Protein AF-A0A3Q9HPE5-F1 (afdb_monomer_lite)

Radius of gyration: 18.96 Å; chains: 1; bounding box: 34×47×45 Å

Structure (mmCIF, N/CA/C/O backbone):
data_AF-A0A3Q9HPE5-F1
#
_entry.id   AF-A0A3Q9HPE5-F1
#
loop_
_atom_site.group_PDB
_atom_site.id
_atom_site.type_symbol
_atom_site.label_atom_id
_atom_site.label_alt_id
_atom_site.label_comp_id
_atom_site.label_asym_id
_atom_site.label_entity_id
_atom_site.label_seq_id
_atom_site.pdbx_PDB_ins_code
_atom_site.Cartn_x
_atom_site.Cartn_y
_atom_site.Cartn_z
_atom_site.occupancy
_atom_site.B_iso_or_equiv
_atom_site.auth_seq_id
_atom_site.auth_comp_id
_atom_site.auth_asym_id
_atom_site.auth_atom_id
_atom_site.pdbx_PDB_model_num
ATOM 1 N N . MET A 1 1 ? 14.237 11.356 -12.750 1.00 49.47 1 MET A N 1
ATOM 2 C CA . MET A 1 1 ? 12.930 10.796 -13.147 1.00 49.47 1 MET A CA 1
ATOM 3 C C . MET A 1 1 ? 11.870 11.302 -12.192 1.00 49.47 1 MET A C 1
ATOM 5 O O . MET A 1 1 ? 12.051 11.205 -10.982 1.00 49.47 1 MET A O 1
ATOM 9 N N . ILE A 1 2 ? 10.810 11.897 -12.726 1.00 48.91 2 ILE A N 1
ATOM 10 C CA . ILE A 1 2 ? 9.726 12.453 -11.926 1.00 48.91 2 ILE A CA 1
ATOM 11 C C . ILE A 1 2 ? 8.782 11.305 -11.538 1.00 48.91 2 ILE A C 1
ATOM 13 O O . ILE A 1 2 ? 7.965 10.873 -12.341 1.00 48.91 2 ILE A O 1
ATOM 17 N N . CYS A 1 3 ? 8.920 10.791 -10.312 1.00 49.09 3 CYS A N 1
ATOM 18 C CA . CYS A 1 3 ? 8.142 9.646 -9.812 1.00 49.09 3 CYS A CA 1
ATOM 19 C C . CYS A 1 3 ? 6.631 9.926 -9.669 1.00 49.09 3 CYS A C 1
ATOM 21 O O . CYS A 1 3 ? 5.894 9.005 -9.351 1.00 49.09 3 CYS A O 1
ATOM 23 N N . TYR A 1 4 ? 6.184 11.177 -9.847 1.00 55.06 4 TYR A N 1
ATOM 24 C CA . TYR A 1 4 ? 4.778 11.579 -9.711 1.00 55.06 4 TYR A CA 1
ATOM 25 C C . TYR A 1 4 ? 4.024 11.685 -11.049 1.00 55.06 4 TYR A C 1
ATOM 27 O O . TYR A 1 4 ? 2.838 11.989 -11.042 1.0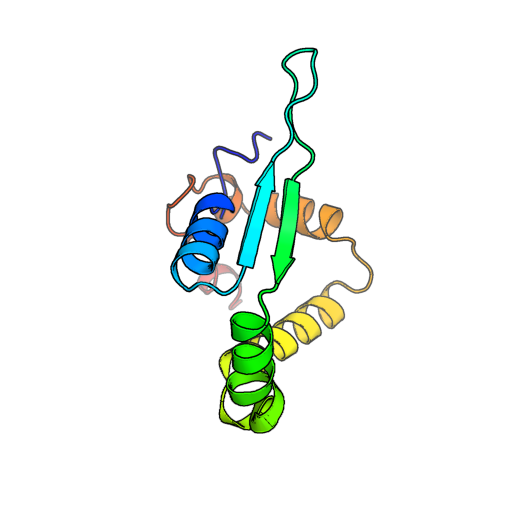0 55.06 4 TYR A O 1
ATOM 35 N N . LEU A 1 5 ? 4.692 11.479 -12.193 1.00 53.72 5 LEU A N 1
ATOM 36 C CA . LEU A 1 5 ? 4.051 11.554 -13.518 1.00 53.72 5 LEU A CA 1
ATOM 37 C C . LEU A 1 5 ? 3.851 10.183 -14.175 1.00 53.72 5 LEU A C 1
ATOM 39 O O . LEU A 1 5 ? 2.940 10.038 -14.988 1.00 53.72 5 LEU A O 1
ATOM 43 N N . TYR A 1 6 ? 4.690 9.201 -13.837 1.00 59.94 6 TYR A N 1
ATOM 44 C CA . TYR A 1 6 ? 4.763 7.916 -14.533 1.00 59.94 6 TYR A CA 1
ATOM 45 C C . TYR A 1 6 ? 4.892 6.743 -13.550 1.00 59.94 6 TYR A C 1
ATOM 47 O O . TYR A 1 6 ? 5.557 6.874 -12.519 1.00 59.94 6 TYR A O 1
ATOM 55 N N . GLY A 1 7 ? 4.293 5.601 -13.900 1.00 61.41 7 GLY A N 1
ATOM 56 C CA . GLY A 1 7 ? 4.250 4.368 -13.101 1.00 61.41 7 GLY A CA 1
ATOM 57 C C . GLY A 1 7 ? 2.962 4.183 -12.282 1.00 61.41 7 GLY A C 1
ATOM 58 O O . GLY A 1 7 ? 2.068 5.028 -12.298 1.00 61.41 7 GLY A O 1
ATOM 59 N N . VAL A 1 8 ? 2.875 3.070 -11.537 1.00 58.66 8 VAL A N 1
ATOM 60 C CA . VAL A 1 8 ? 1.754 2.784 -10.616 1.00 58.66 8 VAL A CA 1
ATOM 61 C C . VAL A 1 8 ? 1.941 3.591 -9.335 1.00 58.66 8 VAL A C 1
ATOM 63 O O . VAL A 1 8 ? 2.470 3.102 -8.337 1.00 58.66 8 VAL A O 1
ATOM 66 N N . TYR A 1 9 ? 1.595 4.871 -9.387 1.00 63.72 9 TYR A N 1
ATOM 67 C CA . TYR A 1 9 ? 1.520 5.706 -8.198 1.00 63.72 9 TYR A CA 1
ATOM 68 C C . TYR A 1 9 ? 0.054 5.860 -7.805 1.00 63.72 9 TYR A C 1
ATOM 70 O O . TYR A 1 9 ? -0.704 6.527 -8.502 1.00 63.72 9 TYR A O 1
ATOM 78 N N . GLU A 1 10 ? -0.330 5.243 -6.692 1.00 64.56 10 GLU A N 1
ATOM 79 C CA . GLU A 1 10 ? -1.619 5.485 -6.044 1.00 64.56 10 GLU A CA 1
ATOM 80 C C . GLU A 1 10 ? -1.434 6.541 -4.948 1.00 64.56 10 GLU A C 1
ATOM 82 O O . GLU A 1 10 ? -0.434 6.515 -4.217 1.00 64.56 10 GLU A O 1
ATOM 87 N N . ASP A 1 11 ? -2.382 7.476 -4.816 1.00 72.94 11 ASP A N 1
ATOM 88 C CA . ASP A 1 11 ? -2.351 8.409 -3.691 1.00 72.94 11 ASP A CA 1
ATOM 89 C C . ASP A 1 11 ? -2.654 7.635 -2.402 1.00 72.94 11 ASP A C 1
ATOM 91 O O . ASP A 1 11 ? -3.761 7.145 -2.168 1.00 72.94 11 ASP A O 1
ATOM 95 N N . LEU A 1 12 ? -1.649 7.544 -1.529 1.00 76.88 12 LEU A N 1
ATOM 96 C CA . LEU A 1 12 ? -1.779 6.910 -0.222 1.00 76.88 12 LEU A CA 1
ATOM 97 C C . LEU A 1 12 ? -2.928 7.527 0.599 1.00 76.88 12 LEU A C 1
ATOM 99 O O . LEU A 1 12 ? -3.525 6.838 1.428 1.00 76.88 12 LEU A O 1
ATOM 103 N N . ASN A 1 13 ? -3.259 8.803 0.370 1.00 79.94 13 ASN A N 1
ATOM 104 C CA . ASN A 1 13 ? -4.379 9.462 1.030 1.00 79.94 13 ASN A CA 1
ATOM 105 C C . ASN A 1 13 ? -5.716 8.786 0.708 1.00 79.94 13 ASN A C 1
ATOM 107 O O . ASN A 1 13 ? -6.529 8.670 1.617 1.00 79.94 13 ASN A O 1
ATOM 111 N N . ASP A 1 14 ? -5.940 8.287 -0.509 1.00 83.56 14 ASP A N 1
ATOM 112 C CA . ASP A 1 14 ? -7.208 7.639 -0.875 1.00 83.56 14 ASP A CA 1
ATOM 113 C C . ASP A 1 14 ? -7.408 6.343 -0.085 1.00 83.56 14 ASP A C 1
ATOM 115 O O . ASP A 1 14 ? -8.457 6.118 0.531 1.00 83.56 14 ASP A O 1
ATOM 119 N N . SER A 1 15 ? -6.350 5.533 -0.002 1.00 84.94 15 SER A N 1
ATOM 120 C CA . SER A 1 15 ? -6.332 4.313 0.811 1.00 84.94 15 SER A CA 1
ATOM 121 C C . SER A 1 15 ? -6.556 4.618 2.296 1.00 84.94 15 SER A C 1
ATOM 123 O O . SER A 1 15 ? -7.347 3.957 2.970 1.00 84.94 15 SER A O 1
ATOM 125 N N . ILE A 1 16 ? -5.897 5.654 2.820 1.00 87.94 16 ILE A N 1
ATOM 126 C CA . ILE A 1 16 ? -6.043 6.086 4.215 1.00 87.94 16 ILE A CA 1
ATOM 127 C C . ILE A 1 16 ? -7.460 6.600 4.485 1.00 87.94 16 ILE A C 1
ATOM 129 O O . ILE A 1 16 ? -8.061 6.224 5.489 1.00 87.94 16 ILE A O 1
ATOM 133 N N . CYS A 1 17 ? -8.017 7.428 3.602 1.00 89.12 17 CYS A N 1
ATOM 134 C CA . CYS A 1 17 ? -9.365 7.975 3.721 1.00 89.12 17 CYS A CA 1
ATOM 135 C C . CYS A 1 17 ? -10.408 6.861 3.781 1.00 89.12 17 CYS A C 1
ATOM 137 O O . CYS A 1 17 ? -11.303 6.907 4.627 1.00 89.12 17 CYS A O 1
ATOM 139 N N . PHE A 1 18 ? -10.262 5.824 2.952 1.00 90.75 18 PHE A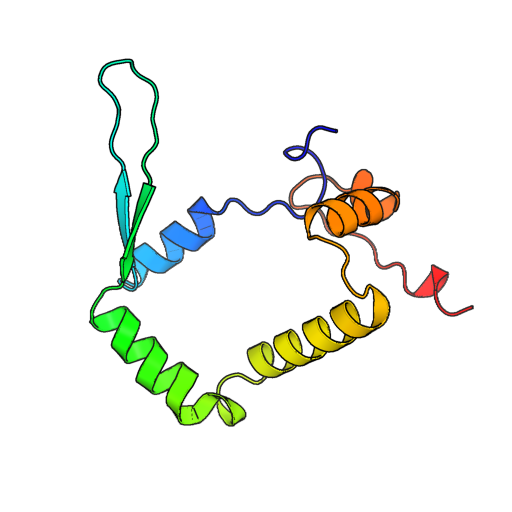 N 1
ATOM 140 C CA . PHE A 1 18 ? -11.107 4.639 3.036 1.00 90.75 18 PHE A CA 1
ATOM 141 C C . PHE A 1 18 ? -11.024 3.991 4.425 1.00 90.75 18 PHE A C 1
ATOM 143 O O . PHE A 1 18 ? -12.053 3.794 5.072 1.00 90.75 18 PHE A O 1
ATOM 150 N N . LEU A 1 19 ? -9.819 3.724 4.934 1.00 92.00 19 LEU A N 1
ATOM 151 C CA . LEU A 1 19 ? -9.627 3.100 6.248 1.00 92.00 19 LEU A CA 1
ATOM 152 C C . LEU A 1 19 ? -10.181 3.954 7.403 1.00 92.00 19 LEU A C 1
ATOM 154 O O . LEU A 1 19 ? -10.778 3.409 8.336 1.00 92.00 19 LEU A O 1
ATOM 158 N N . ILE A 1 20 ? -10.040 5.282 7.325 1.00 93.31 20 ILE A N 1
ATOM 159 C CA . ILE A 1 20 ? -10.641 6.231 8.275 1.00 93.31 20 ILE A CA 1
ATOM 160 C C . ILE A 1 20 ? -12.168 6.148 8.200 1.00 93.31 20 ILE A C 1
ATOM 162 O O . ILE A 1 20 ? -12.824 6.013 9.230 1.00 93.31 20 ILE A O 1
ATOM 166 N N . SER A 1 21 ? -12.746 6.165 6.993 1.00 94.19 21 SER A N 1
ATOM 167 C CA . SER A 1 21 ? -14.204 6.113 6.786 1.00 94.19 21 SER A CA 1
ATOM 168 C C . SER A 1 21 ? -14.842 4.846 7.363 1.00 94.19 21 SER A C 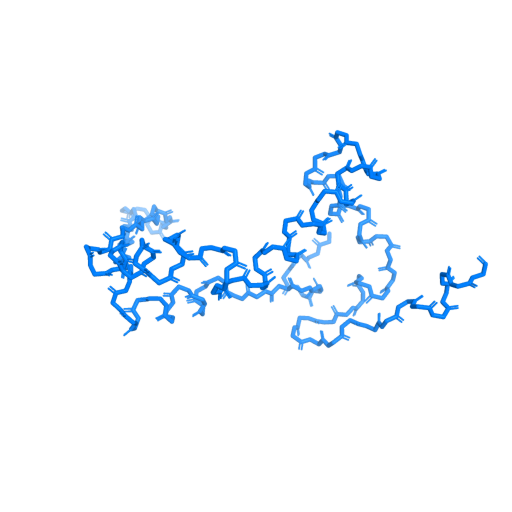1
ATOM 170 O O . SER A 1 21 ? -15.992 4.853 7.798 1.00 94.19 21 SER A O 1
ATOM 172 N N . ARG A 1 22 ? -14.079 3.747 7.398 1.00 93.44 22 ARG A N 1
ATOM 173 C CA . ARG A 1 22 ? -14.494 2.462 7.971 1.00 93.44 22 ARG A CA 1
ATOM 174 C C . ARG A 1 22 ? -14.256 2.372 9.478 1.00 93.44 22 ARG A C 1
ATOM 176 O O . ARG A 1 22 ? -14.601 1.359 10.082 1.00 93.44 22 ARG A O 1
ATOM 183 N N . GLY A 1 23 ? -13.684 3.413 10.082 1.00 94.12 23 GLY A N 1
ATOM 184 C CA . GLY A 1 23 ? -13.372 3.477 11.504 1.00 94.12 23 GLY A CA 1
ATOM 185 C C . GLY A 1 23 ? -12.228 2.554 11.915 1.00 94.12 23 GLY A C 1
ATOM 186 O O . GLY A 1 23 ? -12.150 2.185 13.083 1.00 94.12 23 GLY A O 1
ATOM 187 N N . PHE A 1 24 ? -11.368 2.134 10.982 1.00 94.06 24 PHE A N 1
ATOM 188 C CA . PHE A 1 24 ? -10.252 1.231 11.278 1.00 94.06 24 PHE A CA 1
ATOM 189 C C . PHE A 1 24 ? -9.028 1.967 11.807 1.00 94.06 24 PHE A C 1
ATOM 191 O O . PHE A 1 24 ? -8.319 1.443 12.666 1.00 94.06 24 PHE A O 1
ATOM 198 N N . ILE A 1 25 ? -8.800 3.185 11.319 1.00 94.81 25 ILE A N 1
ATOM 199 C CA . ILE A 1 25 ? -7.660 4.008 11.710 1.00 94.81 25 ILE A CA 1
ATOM 200 C C . ILE A 1 25 ? -8.110 5.407 12.118 1.00 94.81 25 ILE A C 1
ATOM 202 O O . ILE A 1 25 ? -9.116 5.920 11.628 1.00 94.81 25 ILE A O 1
ATOM 206 N N . ILE A 1 26 ? -7.326 6.030 12.989 1.00 92.44 26 ILE A N 1
ATOM 207 C CA . ILE A 1 26 ? -7.393 7.454 13.307 1.00 92.44 26 ILE A CA 1
ATOM 208 C C . ILE A 1 26 ? -6.107 8.089 12.791 1.00 92.44 26 ILE A C 1
ATOM 210 O O . ILE A 1 26 ? -5.017 7.534 12.947 1.00 92.44 26 ILE A O 1
ATOM 214 N N . TYR A 1 27 ? -6.250 9.246 12.160 1.00 88.75 27 TYR A N 1
ATOM 215 C CA . TYR A 1 27 ? -5.152 9.999 11.581 1.00 88.75 27 TYR A CA 1
ATOM 216 C C . TYR A 1 27 ? -5.024 11.349 12.277 1.00 88.75 27 TYR A C 1
ATOM 218 O O . TYR A 1 27 ? -5.998 12.095 12.372 1.00 88.75 27 TYR A O 1
ATOM 226 N N . GLU A 1 28 ? -3.809 11.674 12.707 1.00 86.06 28 GLU A N 1
ATOM 227 C CA . GLU A 1 28 ? -3.459 12.999 13.201 1.00 86.06 28 GLU A CA 1
ATOM 228 C C . GLU A 1 28 ? -2.329 13.599 12.364 1.00 86.06 28 GLU A C 1
ATOM 230 O O . GLU A 1 28 ? -1.358 12.931 11.997 1.00 86.06 28 GLU A O 1
ATOM 235 N N . SER A 1 29 ? -2.440 14.896 12.084 1.00 81.38 29 SER A N 1
ATOM 236 C CA . SER A 1 29 ? -1.397 15.664 11.411 1.00 81.38 29 SER A CA 1
ATOM 237 C C . SER A 1 29 ? -1.039 16.883 12.244 1.00 81.38 29 SER A C 1
ATOM 239 O O . SER A 1 29 ? -1.920 17.692 12.550 1.00 81.38 29 SER A O 1
ATOM 241 N N . LYS A 1 30 ? 0.243 17.055 12.572 1.00 75.19 30 LYS A N 1
ATOM 242 C CA . LYS A 1 30 ? 0.734 18.287 13.201 1.00 75.19 30 LYS A CA 1
ATOM 243 C C . LYS A 1 30 ? 1.406 19.186 12.168 1.00 75.19 30 LYS A C 1
ATOM 245 O O . LYS A 1 30 ? 2.170 18.723 11.318 1.00 75.19 30 LYS A O 1
ATOM 250 N N . LYS A 1 31 ? 1.111 20.485 12.255 1.00 69.06 31 LYS A N 1
ATOM 251 C CA . LYS A 1 31 ? 1.792 21.535 11.489 1.00 69.06 31 LYS A CA 1
ATOM 252 C C . LYS A 1 31 ? 2.887 22.149 12.356 1.00 69.06 31 LYS A C 1
ATOM 254 O O . LYS A 1 31 ? 2.598 22.530 13.488 1.00 69.06 31 LYS A O 1
ATOM 259 N N . HIS A 1 32 ? 4.121 22.266 11.859 1.00 62.53 32 HIS A N 1
ATOM 260 C CA . HIS A 1 32 ? 5.121 23.064 12.571 1.00 62.53 32 HIS A CA 1
ATOM 261 C C . HIS A 1 32 ? 4.818 24.558 12.411 1.00 62.53 32 HIS A C 1
ATOM 263 O O . HIS A 1 32 ? 4.311 25.005 11.382 1.00 62.53 32 HIS A O 1
ATOM 269 N N . VAL A 1 33 ? 5.212 25.340 13.420 1.00 66.69 33 VAL A N 1
ATOM 270 C CA . VAL A 1 33 ? 5.037 26.805 13.496 1.00 66.69 33 VAL A CA 1
ATOM 271 C C . VAL A 1 33 ? 5.640 27.540 12.282 1.00 66.69 33 VAL A C 1
ATOM 273 O O . VAL A 1 33 ? 5.142 28.586 11.886 1.00 66.69 33 VAL A O 1
ATOM 276 N N . ASN A 1 34 ? 6.639 26.950 11.614 1.00 71.38 34 ASN A N 1
ATOM 277 C CA . ASN A 1 34 ? 7.290 27.507 10.418 1.00 71.38 34 ASN A CA 1
ATOM 278 C C . ASN A 1 34 ? 6.550 27.216 9.091 1.00 71.38 34 ASN A C 1
ATOM 280 O O . ASN A 1 34 ? 7.149 27.326 8.022 1.00 71.38 34 ASN A O 1
ATOM 284 N N . GLY A 1 35 ? 5.289 26.772 9.121 1.00 59.12 35 GLY A N 1
ATOM 285 C CA . GLY A 1 35 ? 4.488 26.517 7.912 1.00 59.12 35 GLY A CA 1
ATOM 286 C C . GLY A 1 35 ? 4.897 25.280 7.098 1.00 59.12 35 GLY A C 1
ATOM 287 O O . GLY A 1 35 ? 4.253 24.960 6.101 1.00 59.12 35 GLY A O 1
ATOM 288 N N . LYS A 1 36 ? 5.931 24.546 7.528 1.00 59.84 36 LYS A N 1
ATOM 289 C CA . LYS A 1 36 ? 6.225 23.189 7.051 1.00 59.84 36 LYS A CA 1
ATOM 290 C C . LYS A 1 36 ? 5.424 22.181 7.882 1.00 59.84 36 LYS A C 1
ATOM 292 O O . LYS A 1 36 ? 5.434 22.234 9.105 1.00 59.84 36 LYS A O 1
ATOM 297 N N . ASN A 1 37 ? 4.768 21.235 7.228 1.00 59.97 37 ASN A N 1
ATOM 298 C CA . ASN A 1 37 ? 4.262 20.013 7.864 1.00 59.97 37 ASN A CA 1
ATOM 299 C C . ASN A 1 37 ? 5.244 18.874 7.458 1.00 59.97 37 ASN A C 1
ATOM 301 O O . ASN A 1 37 ? 6.010 19.059 6.513 1.00 59.97 37 ASN A O 1
ATOM 305 N N . TYR A 1 38 ? 5.345 17.702 8.088 1.00 61.44 38 TYR A N 1
ATOM 306 C CA . TYR A 1 38 ? 4.259 16.785 8.424 1.00 61.44 38 TYR A CA 1
ATOM 307 C C . TYR A 1 38 ? 4.781 15.647 9.324 1.00 61.44 38 TYR A C 1
ATOM 309 O O . TYR A 1 38 ? 5.334 14.679 8.805 1.00 61.44 38 TYR A O 1
ATOM 317 N N . ASP A 1 39 ? 4.516 15.689 10.629 1.00 70.75 39 ASP A N 1
ATOM 318 C CA . ASP A 1 39 ? 4.444 14.438 11.390 1.00 70.75 39 ASP A CA 1
ATOM 319 C C . ASP A 1 39 ? 3.039 13.876 11.177 1.00 70.75 39 ASP A C 1
ATOM 321 O O . ASP A 1 39 ? 2.040 14.467 11.604 1.00 70.75 39 ASP A O 1
ATOM 325 N N . LYS A 1 40 ? 2.962 12.779 10.418 1.00 81.38 40 LYS A N 1
ATOM 326 C CA . LYS A 1 40 ? 1.734 12.011 10.207 1.00 81.38 40 LYS A CA 1
ATOM 327 C C . LYS A 1 40 ? 1.718 10.875 11.221 1.00 81.38 40 LYS A C 1
ATOM 329 O O . LYS A 1 40 ? 2.586 10.006 11.174 1.00 81.38 40 LYS A O 1
ATOM 334 N N . LEU A 1 41 ? 0.742 10.888 12.120 1.00 86.81 41 LEU A N 1
ATOM 335 C CA . LEU A 1 41 ? 0.546 9.828 13.100 1.00 86.81 41 LEU A CA 1
ATOM 336 C C . LEU A 1 41 ? -0.703 9.036 12.729 1.00 86.81 41 LEU A C 1
ATOM 338 O O . LEU A 1 41 ? -1.758 9.604 12.441 1.00 86.81 41 LEU A O 1
ATOM 342 N N . TYR A 1 42 ? -0.553 7.717 12.718 1.00 90.00 42 TYR A N 1
ATOM 343 C CA . TYR A 1 42 ? -1.620 6.775 12.422 1.00 90.00 42 TYR A CA 1
ATOM 344 C C . TYR A 1 42 ? -1.813 5.871 13.626 1.00 90.00 42 TYR A C 1
ATOM 346 O O . TYR A 1 42 ? -0.863 5.256 14.110 1.00 90.00 42 TYR A O 1
ATOM 354 N N . TYR A 1 43 ? -3.053 5.780 14.083 1.00 92.44 43 TYR A N 1
ATOM 355 C CA . TYR A 1 43 ? -3.451 4.944 15.203 1.00 92.44 43 TYR A CA 1
ATOM 356 C C . TYR A 1 43 ? -4.471 3.919 14.723 1.00 92.44 43 TYR A C 1
ATOM 358 O O . TYR A 1 43 ? -5.353 4.242 13.930 1.00 92.44 43 TYR A O 1
ATOM 366 N N . LEU A 1 44 ? -4.371 2.687 15.214 1.00 94.25 44 LEU A N 1
ATOM 367 C CA . LEU A 1 44 ? -5.394 1.668 14.995 1.00 94.25 44 LEU A CA 1
ATOM 368 C C . LEU A 1 44 ? -6.502 1.836 16.033 1.00 94.25 44 LEU A C 1
ATOM 370 O O . LEU A 1 44 ? -6.227 2.018 17.220 1.00 94.25 44 LEU A O 1
ATOM 374 N N . THR A 1 45 ? -7.757 1.746 15.605 1.00 96.06 45 THR A N 1
ATOM 375 C CA . THR A 1 45 ? -8.874 1.684 16.551 1.00 96.06 45 THR A CA 1
ATOM 376 C C . THR A 1 45 ? -9.014 0.269 17.101 1.00 96.06 45 THR A C 1
ATOM 378 O O . THR A 1 45 ? -8.689 -0.710 16.429 1.00 96.06 45 THR A O 1
ATOM 381 N N . LEU A 1 46 ? -9.586 0.133 18.300 1.00 95.38 46 LEU A N 1
ATOM 382 C CA . LEU A 1 46 ? -9.934 -1.185 18.847 1.00 95.38 46 LEU A CA 1
ATOM 383 C C . LEU A 1 46 ? -10.874 -1.968 17.917 1.00 95.38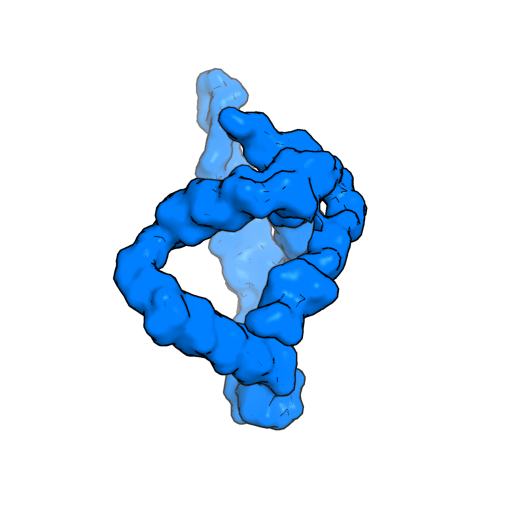 46 LEU A C 1
ATOM 385 O O . LEU A 1 46 ? -10.785 -3.189 17.836 1.00 95.38 46 LEU A O 1
ATOM 389 N N . TYR A 1 47 ? -11.762 -1.270 17.201 1.00 94.31 47 TYR A N 1
ATOM 390 C CA . TYR A 1 47 ? -12.640 -1.883 16.207 1.00 94.31 47 TYR A CA 1
ATOM 391 C C . TYR A 1 47 ? -11.852 -2.436 15.011 1.00 94.31 47 TYR A C 1
ATOM 393 O O . TYR A 1 47 ? -12.082 -3.574 14.607 1.00 94.31 47 TYR A O 1
ATOM 401 N N . GLY A 1 48 ? -10.899 -1.663 14.482 1.00 92.81 48 GLY A N 1
ATOM 402 C CA . GLY A 1 48 ? -10.019 -2.095 13.397 1.00 92.81 48 GLY A CA 1
ATOM 403 C C . GLY A 1 48 ? -9.166 -3.298 13.789 1.00 92.81 48 GLY A C 1
ATOM 404 O O . GLY A 1 48 ? -9.100 -4.262 13.032 1.00 92.81 48 GLY A O 1
ATOM 405 N N . VAL A 1 49 ? -8.587 -3.281 14.994 1.00 92.62 49 VAL A N 1
ATOM 406 C CA . VAL A 1 49 ? -7.806 -4.411 15.526 1.00 92.62 49 VAL A CA 1
ATOM 407 C C . VAL A 1 49 ? -8.658 -5.675 15.593 1.00 92.62 49 VAL A C 1
ATOM 409 O O . VAL A 1 49 ? -8.292 -6.672 14.981 1.00 92.62 49 VAL A O 1
ATOM 412 N N . LYS A 1 50 ? -9.831 -5.617 16.239 1.00 92.31 50 LYS A N 1
ATOM 413 C CA . LYS A 1 50 ? -10.724 -6.782 16.349 1.00 92.31 50 LYS A CA 1
ATOM 414 C C . LYS A 1 50 ? -11.130 -7.335 14.990 1.00 92.31 50 LYS A C 1
ATOM 416 O O . LYS A 1 50 ? -11.087 -8.536 14.784 1.00 92.31 50 LYS A O 1
ATOM 421 N N . ARG A 1 51 ? -11.470 -6.462 14.038 1.00 87.44 51 ARG A N 1
ATOM 422 C CA . ARG A 1 51 ? -11.808 -6.873 12.668 1.00 87.44 51 ARG A CA 1
ATOM 423 C C . ARG A 1 51 ? -10.666 -7.618 11.985 1.00 87.44 51 ARG A C 1
ATOM 425 O O . ARG A 1 51 ? -10.904 -8.631 11.340 1.00 87.44 51 ARG A O 1
ATOM 432 N N . ILE A 1 52 ? -9.434 -7.140 12.133 1.00 85.12 52 ILE A N 1
ATOM 433 C CA . ILE A 1 52 ? -8.261 -7.821 11.577 1.00 85.12 52 ILE A CA 1
ATOM 434 C C . ILE A 1 52 ? -8.044 -9.167 12.277 1.00 85.12 52 ILE A C 1
ATOM 436 O O . ILE A 1 52 ? -7.828 -10.178 11.614 1.00 85.12 52 ILE A O 1
ATOM 440 N N . GLU A 1 53 ? -8.111 -9.207 13.603 1.00 86.50 53 GLU A N 1
ATOM 441 C CA . GLU A 1 53 ? -7.889 -10.437 14.366 1.00 86.50 53 GLU A CA 1
ATOM 442 C C . GLU A 1 53 ? -8.941 -11.507 14.050 1.00 86.50 53 GLU A C 1
ATOM 444 O O . GLU A 1 53 ? -8.580 -12.638 13.719 1.00 86.50 53 GLU A O 1
ATOM 449 N N . ASP A 1 54 ? -10.220 -11.134 14.084 1.00 84.94 54 ASP A N 1
ATOM 450 C CA . ASP A 1 54 ? -11.346 -12.050 13.920 1.00 84.94 54 ASP A CA 1
ATOM 451 C C . ASP A 1 54 ? -11.545 -12.489 12.463 1.00 84.94 54 ASP A C 1
ATOM 453 O O . ASP A 1 54 ? -11.748 -13.678 12.215 1.00 84.94 54 ASP A O 1
ATOM 457 N N . ASP A 1 55 ? -11.455 -11.565 11.497 1.00 76.50 55 ASP A N 1
ATOM 458 C CA . ASP A 1 55 ? -11.802 -11.857 10.099 1.00 76.50 55 ASP A CA 1
ATOM 459 C C . ASP A 1 55 ? -10.578 -12.243 9.251 1.00 76.50 55 ASP A C 1
ATOM 461 O O . ASP A 1 55 ? -10.691 -13.069 8.340 1.00 76.50 55 ASP A O 1
ATOM 465 N N . ILE A 1 56 ? -9.405 -11.654 9.527 1.00 74.00 56 ILE A N 1
ATOM 466 C CA . ILE A 1 56 ? -8.199 -11.819 8.698 1.00 74.00 56 ILE A CA 1
ATOM 467 C C . ILE A 1 56 ? -7.226 -12.836 9.296 1.00 74.00 56 ILE A C 1
ATOM 469 O O . ILE A 1 56 ? -6.773 -13.729 8.583 1.00 74.00 56 ILE A O 1
ATOM 473 N N . ILE A 1 57 ? -6.861 -12.706 10.574 1.00 76.50 57 ILE A N 1
ATOM 474 C CA . ILE A 1 57 ? -5.784 -13.511 11.174 1.00 76.50 57 ILE A CA 1
ATOM 475 C C . ILE A 1 57 ? -6.283 -14.902 11.570 1.00 76.50 57 ILE A C 1
ATOM 477 O O . ILE A 1 57 ? -5.635 -15.898 11.245 1.00 76.50 57 ILE A O 1
ATOM 481 N N . LYS A 1 58 ? -7.428 -14.988 12.255 1.00 74.38 58 LYS A N 1
ATOM 482 C CA . LYS A 1 58 ? -7.932 -16.244 12.832 1.00 74.38 58 LYS A CA 1
ATOM 483 C C . LYS A 1 58 ? -8.161 -17.348 11.795 1.00 74.38 58 LYS A C 1
ATOM 485 O O . LYS A 1 58 ? -7.906 -18.513 12.076 1.00 74.38 58 LYS A O 1
ATOM 490 N N . ASP A 1 59 ? -8.557 -16.963 10.587 1.00 66.94 59 ASP A N 1
ATOM 491 C CA . ASP A 1 59 ? -8.813 -17.855 9.454 1.00 66.94 59 ASP A CA 1
ATOM 492 C C . ASP A 1 59 ? -7.947 -17.475 8.237 1.00 66.94 59 ASP A C 1
ATOM 494 O O . ASP A 1 59 ? -8.366 -17.612 7.090 1.00 66.94 59 ASP A O 1
ATOM 498 N N . PHE A 1 60 ? -6.712 -17.009 8.458 1.00 64.56 60 PHE A N 1
ATOM 499 C CA . PHE A 1 60 ? -5.814 -16.495 7.408 1.00 64.56 60 PHE A CA 1
ATOM 500 C C . PHE A 1 60 ? -5.671 -17.419 6.184 1.00 64.56 60 PHE A C 1
ATOM 502 O O . PHE A 1 60 ? -5.580 -16.953 5.048 1.00 64.56 60 PHE A O 1
ATOM 509 N N . SER A 1 61 ? -5.692 -18.741 6.392 1.00 59.28 61 SER A N 1
ATOM 510 C CA . SER A 1 61 ? -5.599 -19.735 5.315 1.00 59.28 61 SER A CA 1
ATOM 511 C C . SER A 1 61 ? -6.889 -19.914 4.503 1.00 59.28 61 SER A C 1
ATOM 513 O O . SER A 1 61 ? -6.804 -20.316 3.342 1.00 59.28 61 SER A O 1
ATOM 515 N N . LYS A 1 62 ? -8.064 -19.615 5.076 1.00 65.00 62 LYS A N 1
ATOM 516 C CA . LYS A 1 62 ? -9.382 -19.733 4.426 1.00 65.00 62 LYS A CA 1
ATOM 517 C C . LYS A 1 62 ? -9.923 -18.397 3.921 1.00 65.00 62 LYS A C 1
ATOM 519 O O . LYS A 1 62 ? -10.465 -18.349 2.823 1.00 65.00 62 LYS A O 1
ATOM 524 N N . ASN A 1 63 ? -9.759 -17.327 4.693 1.00 60.69 63 ASN A N 1
ATOM 525 C CA . ASN A 1 63 ? -10.399 -16.038 4.437 1.00 60.69 63 ASN A CA 1
ATOM 526 C C . ASN A 1 63 ? -9.577 -15.125 3.526 1.00 60.69 63 ASN A C 1
ATOM 528 O O . ASN A 1 63 ? -10.136 -14.216 2.917 1.00 60.69 63 ASN A O 1
ATOM 532 N N . LEU A 1 64 ? -8.264 -15.354 3.403 1.00 69.31 64 LEU A N 1
ATOM 533 C CA . LEU A 1 64 ? -7.373 -14.424 2.712 1.00 69.31 64 LEU A CA 1
ATOM 534 C C . LEU A 1 64 ? -6.488 -15.107 1.662 1.00 69.31 64 LEU A C 1
ATOM 536 O O . LEU A 1 64 ? -5.266 -14.948 1.637 1.00 69.31 64 LEU A O 1
ATOM 540 N N . THR A 1 65 ? -7.118 -15.822 0.722 1.00 72.88 65 THR A N 1
ATOM 541 C CA . THR A 1 65 ? -6.444 -16.393 -0.463 1.00 72.88 65 THR A CA 1
ATOM 542 C C . THR A 1 65 ? -5.569 -15.357 -1.180 1.00 72.88 65 THR A C 1
ATOM 544 O O . THR A 1 65 ? -4.461 -15.678 -1.607 1.00 72.88 65 THR A O 1
ATOM 547 N N . CYS A 1 66 ? -6.010 -14.095 -1.230 1.00 71.69 66 CYS A N 1
ATOM 548 C CA . CYS A 1 66 ? -5.245 -12.986 -1.803 1.00 71.69 66 CYS A CA 1
ATOM 549 C C . CYS A 1 66 ? -3.936 -12.697 -1.048 1.00 71.69 66 CYS A C 1
ATOM 551 O O . CYS A 1 66 ? -2.913 -12.447 -1.681 1.00 71.69 66 CYS A O 1
ATOM 553 N N . ALA A 1 67 ? -3.926 -12.768 0.287 1.00 75.62 67 ALA A N 1
ATOM 554 C CA . ALA A 1 67 ? -2.700 -12.559 1.057 1.00 75.62 67 ALA A CA 1
ATOM 555 C C . ALA A 1 67 ? -1.728 -13.725 0.905 1.00 75.62 67 ALA A C 1
ATOM 557 O O . ALA A 1 67 ? -0.528 -13.500 0.767 1.00 75.62 67 ALA A O 1
ATOM 558 N N . LYS A 1 68 ? -2.230 -14.966 0.856 1.00 80.56 68 LYS A N 1
ATOM 559 C CA . LYS A 1 68 ? -1.388 -16.124 0.534 1.00 80.56 68 LYS A CA 1
ATOM 560 C C . LYS A 1 68 ? -0.745 -15.964 -0.847 1.00 80.56 68 LYS A C 1
ATOM 562 O O . LYS A 1 68 ? 0.468 -16.105 -0.962 1.00 80.56 68 LYS A O 1
ATOM 567 N N . TRP A 1 69 ? -1.535 -15.601 -1.860 1.00 85.00 69 TRP A N 1
ATOM 568 C CA . TRP A 1 69 ? -1.031 -15.311 -3.204 1.00 85.00 69 TRP A CA 1
ATOM 569 C C . TRP A 1 69 ? 0.061 -14.235 -3.180 1.00 85.00 69 TRP A C 1
ATOM 571 O O . TRP A 1 69 ? 1.111 -14.418 -3.792 1.00 85.00 69 TRP A O 1
ATOM 581 N N . TYR A 1 70 ? -0.150 -13.151 -2.429 1.00 84.50 70 TYR A N 1
ATOM 582 C CA . TYR A 1 70 ? 0.828 -12.073 -2.300 1.00 84.50 70 TYR A CA 1
ATOM 583 C C . TYR A 1 70 ? 2.135 -12.560 -1.661 1.00 84.50 70 TYR A C 1
ATOM 585 O O . TYR A 1 70 ? 3.212 -12.317 -2.201 1.00 84.50 70 TYR A O 1
ATOM 593 N N . VAL A 1 71 ? 2.051 -13.322 -0.565 1.00 86.69 71 VAL A N 1
ATOM 594 C CA . VAL A 1 71 ? 3.217 -13.937 0.091 1.00 86.69 71 VAL A CA 1
ATOM 595 C C . VAL A 1 71 ? 3.978 -14.843 -0.876 1.00 86.69 71 VAL A C 1
ATOM 597 O O . VAL A 1 71 ? 5.205 -14.767 -0.954 1.00 86.69 71 VAL A O 1
ATOM 600 N N . ASP A 1 72 ? 3.270 -15.680 -1.632 1.00 90.69 72 ASP A N 1
ATOM 601 C CA . ASP A 1 72 ? 3.885 -16.599 -2.587 1.00 90.69 72 ASP A CA 1
ATOM 602 C C . ASP A 1 72 ? 4.577 -15.831 -3.732 1.00 90.69 72 ASP A C 1
ATOM 604 O O . ASP A 1 72 ? 5.701 -16.165 -4.108 1.00 90.69 72 ASP A O 1
ATOM 608 N N . LYS A 1 73 ? 3.987 -14.730 -4.222 1.00 90.12 73 LYS A N 1
ATOM 609 C CA . LYS A 1 73 ? 4.648 -13.834 -5.189 1.00 90.12 73 LYS A CA 1
ATOM 610 C C . LYS A 1 73 ? 5.884 -13.156 -4.609 1.00 90.12 73 LYS A C 1
ATOM 612 O O . LYS A 1 73 ? 6.916 -13.132 -5.277 1.00 90.12 73 LYS A O 1
ATOM 617 N N . CYS A 1 74 ? 5.823 -12.659 -3.375 1.00 89.75 74 CYS A N 1
ATOM 618 C CA . CYS A 1 74 ? 6.982 -12.063 -2.713 1.00 89.75 74 CYS A CA 1
ATOM 619 C C . CYS A 1 74 ? 8.139 -13.058 -2.571 1.00 89.75 74 CYS A C 1
ATOM 621 O O . CYS A 1 74 ? 9.289 -12.671 -2.762 1.00 89.75 74 CYS A O 1
ATOM 623 N N . LYS A 1 75 ? 7.853 -14.337 -2.291 1.00 92.06 75 LYS A N 1
ATOM 624 C CA . LYS A 1 75 ? 8.882 -15.387 -2.233 1.00 92.06 75 LYS A CA 1
ATOM 625 C C . LYS A 1 75 ? 9.560 -15.600 -3.581 1.00 92.06 75 LYS A C 1
ATOM 627 O O . LYS A 1 75 ? 10.782 -15.591 -3.624 1.00 92.06 75 LYS A O 1
ATOM 632 N N . ILE A 1 76 ? 8.789 -15.706 -4.664 1.00 92.44 76 ILE A N 1
ATOM 633 C CA . ILE A 1 76 ? 9.335 -15.856 -6.025 1.00 92.44 76 ILE A CA 1
ATOM 634 C C . ILE A 1 76 ? 10.218 -14.655 -6.388 1.00 92.44 76 ILE A C 1
ATOM 636 O O . ILE A 1 76 ? 11.321 -14.816 -6.904 1.00 92.44 76 ILE A O 1
ATOM 640 N N . ILE A 1 77 ? 9.756 -13.439 -6.082 1.00 89.69 77 ILE A N 1
ATOM 641 C CA . ILE A 1 77 ? 10.527 -12.211 -6.310 1.00 89.69 77 ILE A CA 1
ATOM 642 C C . ILE A 1 77 ? 11.829 -12.248 -5.498 1.00 89.69 77 ILE A C 1
ATOM 644 O O . ILE A 1 77 ? 12.894 -11.966 -6.041 1.00 89.69 77 ILE A O 1
ATOM 648 N N . LYS A 1 78 ? 11.771 -12.625 -4.216 1.00 91.12 78 LYS A N 1
ATOM 649 C CA . LYS A 1 78 ? 12.953 -12.710 -3.348 1.00 91.12 78 LYS A CA 1
ATOM 650 C C . LYS A 1 78 ? 13.947 -13.766 -3.832 1.00 91.12 78 LYS A C 1
ATOM 652 O O . LYS A 1 78 ? 15.143 -13.505 -3.821 1.00 91.12 78 LYS A O 1
ATOM 657 N N . GLU A 1 79 ? 13.466 -14.925 -4.262 1.00 94.12 79 GLU A N 1
ATOM 658 C CA . GLU A 1 79 ? 14.295 -15.997 -4.815 1.00 94.12 79 GLU A CA 1
ATOM 659 C C . GLU A 1 79 ? 15.022 -15.539 -6.085 1.00 94.12 79 GLU A C 1
ATOM 661 O O . GLU A 1 79 ? 16.221 -15.761 -6.225 1.00 94.12 79 GLU A O 1
ATOM 666 N N . TYR A 1 80 ? 14.324 -14.827 -6.973 1.00 92.25 80 TYR A N 1
ATOM 667 C CA . TYR A 1 80 ? 14.896 -14.361 -8.233 1.00 92.25 80 TYR A CA 1
ATOM 668 C C . TYR A 1 80 ? 15.857 -13.173 -8.071 1.00 92.25 80 TYR A C 1
ATOM 670 O O . TYR A 1 80 ? 16.890 -13.108 -8.736 1.00 92.25 80 TYR A O 1
ATOM 678 N N . PHE A 1 81 ? 15.523 -12.206 -7.212 1.00 92.19 81 PHE A N 1
ATOM 679 C CA . PHE A 1 81 ? 16.298 -10.968 -7.063 1.00 92.19 81 PHE A CA 1
ATOM 680 C C . PHE A 1 81 ? 17.286 -10.979 -5.888 1.00 92.19 81 PHE A C 1
ATOM 682 O O . PHE A 1 81 ? 18.082 -10.046 -5.762 1.00 92.19 81 PHE A O 1
ATOM 689 N N . GLY A 1 82 ? 17.268 -12.010 -5.041 1.00 92.62 82 GLY A N 1
ATOM 690 C CA . GLY A 1 82 ? 18.187 -12.150 -3.915 1.00 92.62 82 GLY A CA 1
ATOM 691 C C . GLY A 1 82 ? 18.085 -10.975 -2.943 1.00 92.62 82 GLY A C 1
ATOM 692 O O . GLY A 1 82 ? 17.001 -10.623 -2.477 1.00 92.62 82 GLY A O 1
ATOM 693 N N . ASP A 1 83 ? 19.216 -10.356 -2.617 1.00 92.94 83 ASP A N 1
ATOM 694 C CA . ASP A 1 83 ? 19.316 -9.306 -1.593 1.00 92.94 83 ASP A CA 1
ATOM 695 C C . ASP A 1 83 ? 19.192 -7.873 -2.117 1.00 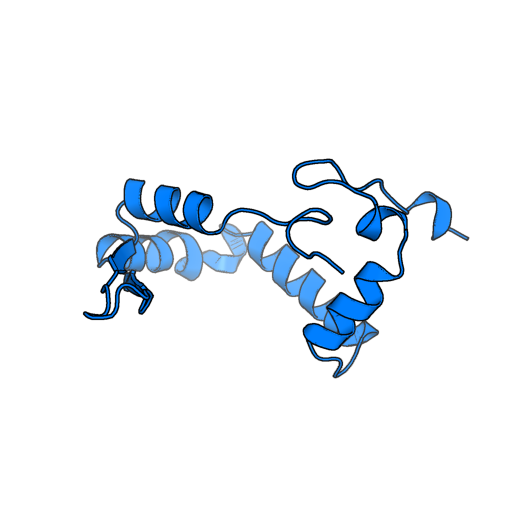92.94 83 ASP A C 1
ATOM 697 O O . ASP A 1 83 ? 19.501 -6.928 -1.394 1.00 92.94 83 ASP A O 1
ATOM 701 N N . MET A 1 84 ? 18.687 -7.690 -3.342 1.00 91.38 84 MET A N 1
ATOM 702 C CA . MET A 1 84 ? 18.403 -6.349 -3.854 1.00 91.38 84 MET A CA 1
ATOM 703 C C . MET A 1 84 ? 17.438 -5.592 -2.934 1.00 91.38 84 MET A C 1
ATOM 705 O O . MET A 1 84 ? 16.373 -6.080 -2.549 1.00 91.38 84 MET A O 1
ATOM 709 N N . SER A 1 85 ? 17.803 -4.353 -2.630 1.00 89.50 85 SER A N 1
ATOM 710 C CA . SER A 1 85 ? 16.966 -3.399 -1.918 1.00 89.50 85 SER A CA 1
ATOM 711 C C . SER A 1 85 ? 15.774 -2.953 -2.769 1.00 89.50 85 SER A C 1
ATOM 713 O O . SER A 1 85 ? 15.798 -2.988 -4.003 1.00 89.50 85 SER A O 1
ATOM 715 N N . GLY A 1 86 ? 14.730 -2.434 -2.115 1.00 82.31 86 GLY A N 1
ATOM 716 C CA . GLY A 1 86 ? 13.574 -1.866 -2.818 1.00 82.31 86 GLY A CA 1
ATOM 717 C C . GLY A 1 86 ? 13.954 -0.740 -3.790 1.00 82.31 86 GLY A C 1
ATOM 718 O O . GLY A 1 86 ? 13.352 -0.612 -4.855 1.00 82.31 86 GLY A O 1
ATOM 719 N N . THR A 1 87 ? 14.995 0.036 -3.474 1.00 85.00 87 THR A N 1
ATOM 720 C CA . THR A 1 87 ? 15.523 1.081 -4.362 1.00 85.00 87 THR A CA 1
ATOM 721 C C . THR A 1 87 ? 16.122 0.490 -5.636 1.00 85.00 87 THR A C 1
ATOM 723 O O . THR A 1 87 ? 15.857 0.993 -6.727 1.00 85.00 87 THR A O 1
ATOM 726 N N . GLU A 1 88 ? 16.895 -0.588 -5.524 1.00 88.88 88 GLU A N 1
ATOM 727 C CA . GLU A 1 88 ? 17.513 -1.256 -6.675 1.00 88.88 88 GLU A CA 1
ATOM 728 C C . GLU A 1 88 ? 16.467 -1.928 -7.565 1.00 88.88 88 GLU A C 1
ATOM 730 O O . GLU A 1 88 ? 16.506 -1.770 -8.788 1.00 88.88 88 GLU A O 1
ATOM 735 N N . LEU A 1 89 ? 15.483 -2.598 -6.955 1.00 88.31 89 LEU A N 1
ATOM 736 C CA . LEU A 1 89 ? 14.342 -3.174 -7.668 1.00 88.31 89 LEU A CA 1
ATOM 737 C C . LEU A 1 89 ? 13.569 -2.100 -8.436 1.00 88.31 89 LEU A C 1
ATOM 739 O O . LEU A 1 89 ? 13.292 -2.272 -9.623 1.00 88.31 89 LEU A O 1
ATOM 743 N N . LYS A 1 90 ? 13.298 -0.958 -7.795 1.00 83.94 90 LYS A N 1
ATOM 744 C CA . LYS A 1 90 ? 12.646 0.190 -8.432 1.00 83.94 90 LYS A CA 1
ATOM 745 C C . LYS A 1 90 ? 13.456 0.693 -9.626 1.00 83.94 90 LYS A C 1
ATOM 747 O O . LYS A 1 90 ? 12.910 0.831 -10.714 1.00 83.94 90 LYS A O 1
ATOM 752 N N . ILE A 1 91 ? 14.758 0.941 -9.462 1.00 87.38 91 ILE A N 1
ATOM 753 C CA . ILE A 1 91 ? 15.621 1.404 -10.564 1.00 87.38 91 ILE A CA 1
ATOM 754 C C . ILE A 1 91 ? 15.575 0.423 -11.738 1.00 87.38 91 ILE A C 1
ATOM 756 O O . ILE A 1 91 ? 15.521 0.850 -12.889 1.00 87.38 91 ILE A O 1
ATOM 760 N N . ARG A 1 92 ? 15.581 -0.883 -11.459 1.00 87.94 92 ARG A N 1
ATOM 761 C CA . ARG A 1 92 ? 15.494 -1.920 -12.487 1.00 87.94 92 ARG A CA 1
ATOM 762 C C . ARG A 1 92 ? 14.135 -1.920 -13.190 1.00 87.94 92 ARG A C 1
ATOM 764 O O . ARG A 1 92 ? 14.108 -2.008 -14.412 1.00 87.94 92 ARG A O 1
ATOM 771 N N . GLN A 1 93 ? 13.040 -1.772 -12.448 1.00 84.38 93 GLN A N 1
ATOM 772 C CA . GLN A 1 93 ? 11.680 -1.696 -12.989 1.00 84.38 93 GLN A CA 1
ATOM 773 C C . GLN A 1 93 ? 11.531 -0.548 -13.996 1.00 84.38 93 GLN A C 1
ATOM 775 O O . GLN A 1 93 ? 10.996 -0.743 -15.082 1.00 84.38 93 GLN A O 1
ATOM 780 N N . TYR A 1 94 ? 12.091 0.622 -13.687 1.00 84.81 94 TYR A N 1
ATOM 781 C CA . TYR A 1 94 ? 12.062 1.789 -14.575 1.00 84.81 94 TYR A CA 1
ATOM 782 C C . TYR A 1 94 ? 12.954 1.676 -15.824 1.00 84.81 94 TYR A C 1
ATOM 784 O O . TYR A 1 94 ? 12.967 2.599 -16.634 1.00 84.81 94 TYR A O 1
ATOM 792 N N . ARG A 1 95 ? 13.690 0.570 -16.009 1.00 86.75 95 ARG A N 1
ATOM 793 C CA . ARG A 1 95 ? 14.370 0.271 -17.284 1.00 86.75 95 ARG A CA 1
ATOM 794 C C . ARG A 1 95 ? 13.429 -0.324 -18.331 1.00 86.75 95 ARG A C 1
ATOM 796 O O . ARG A 1 95 ? 13.825 -0.426 -19.485 1.00 86.75 95 ARG A O 1
ATOM 803 N N . HIS A 1 96 ? 12.234 -0.754 -17.931 1.00 85.75 96 HIS A N 1
ATOM 804 C CA . HIS A 1 96 ? 11.211 -1.228 -18.854 1.00 85.75 96 HIS A CA 1
ATOM 805 C C . HIS A 1 96 ? 10.409 -0.035 -19.374 1.00 85.75 96 HIS A C 1
ATOM 807 O O . HIS A 1 96 ? 9.778 0.678 -18.587 1.00 85.75 96 HIS A O 1
ATOM 813 N N . ASP A 1 97 ? 10.438 0.182 -20.688 1.00 84.00 97 ASP A N 1
ATOM 814 C CA . ASP A 1 97 ? 9.789 1.326 -21.336 1.00 84.00 97 ASP A CA 1
ATOM 815 C C . ASP A 1 97 ? 8.280 1.344 -21.082 1.00 84.00 97 ASP A C 1
ATOM 817 O O . ASP A 1 97 ? 7.700 2.408 -20.871 1.00 84.00 97 ASP A O 1
ATOM 821 N N . GLU A 1 98 ? 7.645 0.173 -21.021 1.00 84.06 98 GLU A N 1
ATOM 822 C CA . GLU A 1 98 ? 6.222 0.015 -20.717 1.00 84.06 98 GLU A CA 1
ATOM 823 C C . GLU A 1 98 ? 5.888 0.590 -19.343 1.00 84.06 98 GLU A C 1
ATOM 825 O O . GLU A 1 98 ? 4.863 1.238 -19.168 1.00 84.06 98 GLU A O 1
ATOM 830 N N . TYR A 1 99 ? 6.776 0.410 -18.366 1.00 81.88 99 TYR A N 1
ATOM 831 C CA . TYR A 1 99 ? 6.590 0.954 -17.027 1.00 81.88 99 TYR A CA 1
ATOM 832 C C . TYR A 1 99 ? 6.935 2.447 -16.978 1.00 81.88 99 TYR A C 1
ATOM 834 O O . TYR A 1 99 ? 6.201 3.245 -16.401 1.00 81.88 99 TYR A O 1
ATOM 842 N N . ALA A 1 100 ? 8.057 2.832 -17.589 1.00 83.00 100 ALA A N 1
ATOM 843 C CA . ALA A 1 100 ? 8.594 4.187 -17.512 1.00 83.00 100 ALA A CA 1
ATOM 844 C C . ALA A 1 100 ? 7.767 5.227 -18.284 1.00 83.00 100 ALA A C 1
ATOM 846 O O . ALA A 1 100 ? 7.797 6.404 -17.926 1.00 83.00 100 ALA A O 1
ATOM 847 N N . SER A 1 101 ? 7.054 4.804 -19.331 1.00 82.62 101 SER A N 1
ATOM 848 C CA . SER A 1 101 ? 6.234 5.682 -20.175 1.00 82.62 101 SER A CA 1
ATOM 849 C C . SER A 1 101 ? 4.748 5.694 -19.811 1.00 82.62 101 SER A C 1
ATOM 851 O O . SER A 1 101 ? 4.037 6.605 -20.239 1.00 82.62 101 SER A O 1
ATOM 853 N N . THR A 1 102 ? 4.272 4.736 -19.006 1.00 82.25 102 THR A N 1
ATOM 854 C CA . THR A 1 102 ? 2.864 4.701 -18.589 1.00 82.25 102 THR A CA 1
ATOM 855 C C . THR A 1 102 ? 2.579 5.857 -17.641 1.00 82.25 102 THR A C 1
ATOM 857 O O . THR A 1 102 ? 3.260 6.021 -16.624 1.00 82.25 102 THR A O 1
ATOM 860 N N . LYS A 1 103 ? 1.583 6.677 -17.985 1.00 81.56 103 LYS A N 1
ATOM 861 C CA . LYS A 1 103 ? 1.156 7.800 -17.150 1.00 81.56 103 LYS A CA 1
ATOM 862 C C . LYS A 1 103 ? 0.526 7.287 -15.860 1.00 81.56 103 LYS A C 1
ATOM 864 O O . LYS A 1 103 ? 0.028 6.169 -15.783 1.00 81.56 103 LYS A O 1
ATOM 869 N N . ILE A 1 104 ? 0.529 8.138 -14.846 1.00 73.50 104 ILE A N 1
ATOM 870 C CA . ILE A 1 104 ? -0.191 7.873 -13.603 1.00 73.50 104 ILE A CA 1
ATOM 871 C C . ILE A 1 104 ? -1.669 7.533 -13.878 1.00 73.50 104 ILE A C 1
ATOM 873 O O . ILE A 1 104 ? -2.309 8.185 -14.702 1.00 73.50 104 ILE A O 1
ATOM 877 N N . ASN A 1 105 ? -2.196 6.521 -13.183 1.00 73.94 105 ASN A N 1
ATOM 878 C CA . ASN A 1 105 ? -3.546 5.953 -13.348 1.00 73.94 105 ASN A CA 1
ATOM 879 C C . ASN A 1 105 ? -3.840 5.251 -14.688 1.00 73.94 105 ASN A C 1
ATOM 881 O O . ASN A 1 105 ? -4.949 4.743 -14.857 1.00 73.94 105 ASN A O 1
ATOM 885 N N . ASP A 1 106 ? -2.876 5.170 -15.608 1.00 79.50 106 ASP A N 1
ATOM 886 C CA . ASP A 1 106 ? -3.028 4.386 -16.834 1.00 79.50 106 ASP A CA 1
ATOM 887 C C . ASP A 1 106 ? -2.590 2.928 -16.622 1.00 79.50 106 ASP A C 1
ATOM 889 O O . ASP A 1 106 ? -1.767 2.591 -15.765 1.00 79.50 106 ASP A O 1
ATOM 893 N N . TYR A 1 107 ? -3.156 2.035 -17.434 1.00 80.62 107 TYR A N 1
ATOM 894 C CA . TYR A 1 107 ? -2.836 0.613 -17.398 1.00 80.62 107 TYR A CA 1
ATOM 895 C C . TYR A 1 107 ? -1.448 0.336 -17.992 1.00 80.62 107 TYR A C 1
ATOM 897 O O . TYR A 1 107 ? -1.192 0.636 -19.162 1.00 80.62 107 TYR A O 1
ATOM 905 N N . ILE A 1 108 ? -0.577 -0.299 -17.202 1.00 83.25 108 ILE A N 1
ATOM 906 C CA . ILE A 1 108 ? 0.727 -0.776 -17.675 1.00 83.25 108 ILE A CA 1
ATOM 907 C C . ILE A 1 108 ? 0.509 -2.011 -18.538 1.00 83.25 108 ILE A C 1
ATOM 909 O O . ILE A 1 108 ? -0.005 -3.024 -18.068 1.00 83.25 108 ILE A O 1
ATOM 913 N N . GLN A 1 109 ? 0.915 -1.912 -19.801 1.00 82.75 109 GLN A N 1
ATOM 914 C CA . GLN A 1 109 ? 0.744 -2.981 -20.778 1.00 82.75 109 GLN A CA 1
ATOM 915 C C . GLN A 1 109 ? 1.490 -4.255 -20.365 1.00 82.75 109 GLN A C 1
ATOM 917 O O . GLN A 1 109 ? 2.605 -4.201 -19.840 1.00 82.75 109 GLN A O 1
ATOM 922 N N . ASP A 1 110 ? 0.867 -5.403 -20.631 1.00 81.12 110 ASP A N 1
ATOM 923 C CA . ASP A 1 110 ? 1.461 -6.708 -20.366 1.00 81.12 110 ASP A CA 1
ATOM 924 C C . ASP A 1 110 ? 2.689 -6.942 -21.269 1.00 81.12 110 ASP A C 1
ATOM 926 O O . ASP A 1 110 ? 2.710 -6.578 -22.446 1.00 81.12 110 ASP A O 1
ATOM 930 N N . ILE A 1 111 ? 3.718 -7.573 -20.708 1.00 82.56 111 ILE A N 1
ATOM 931 C CA . ILE A 1 111 ? 4.949 -7.963 -21.402 1.00 82.56 111 ILE A CA 1
ATOM 932 C C . ILE A 1 111 ? 4.993 -9.464 -21.719 1.00 82.56 111 ILE A C 1
ATOM 934 O O . ILE A 1 111 ? 6.021 -9.942 -22.196 1.00 82.56 111 ILE A O 1
ATOM 938 N N . THR A 1 112 ? 3.914 -10.215 -21.467 1.00 83.50 112 THR A N 1
ATOM 939 C CA . THR A 1 112 ? 3.821 -11.673 -21.666 1.00 83.50 112 THR A CA 1
ATOM 940 C C . THR A 1 112 ? 4.361 -12.119 -23.029 1.00 83.50 112 THR A C 1
ATOM 942 O O . THR A 1 112 ? 5.162 -13.055 -23.099 1.00 83.50 112 THR A O 1
ATOM 945 N N . ASP A 1 113 ? 4.013 -11.415 -24.107 1.00 83.50 113 ASP A N 1
ATOM 946 C CA . ASP A 1 113 ? 4.473 -11.752 -25.462 1.00 83.50 113 ASP A CA 1
ATOM 947 C C . ASP A 1 113 ? 5.981 -11.530 -25.667 1.00 83.50 113 ASP A C 1
ATOM 949 O O . ASP A 1 113 ? 6.604 -12.175 -26.510 1.00 83.50 113 ASP A O 1
ATOM 953 N N . LYS A 1 114 ? 6.602 -10.651 -24.871 1.00 79.44 114 LYS A N 1
ATOM 954 C CA . LYS A 1 114 ? 8.046 -10.375 -24.913 1.00 79.44 114 LYS A CA 1
ATOM 955 C C . LYS A 1 114 ? 8.867 -11.399 -24.128 1.00 79.44 114 LYS A C 1
ATOM 957 O O . LYS A 1 114 ? 10.051 -11.551 -24.417 1.00 79.44 114 LYS A O 1
ATOM 962 N N . VAL A 1 115 ? 8.261 -12.094 -23.161 1.00 79.31 115 VAL A N 1
ATOM 963 C CA . VAL A 1 115 ? 8.965 -12.998 -22.228 1.00 79.31 115 VAL A CA 1
ATOM 964 C C . VAL A 1 115 ? 8.726 -14.490 -22.481 1.00 79.31 115 VAL A C 1
ATOM 966 O O . VAL A 1 115 ? 9.434 -15.308 -21.911 1.00 79.31 115 VAL A O 1
ATOM 969 N N . ARG A 1 116 ? 7.768 -14.872 -23.336 1.00 78.50 116 ARG A N 1
ATOM 970 C CA . ARG A 1 116 ? 7.467 -16.279 -23.689 1.00 78.50 116 ARG A CA 1
ATOM 971 C C . ARG A 1 116 ? 8.440 -16.929 -24.694 1.00 78.50 116 ARG A C 1
ATOM 973 O O . ARG A 1 116 ? 8.114 -17.985 -25.232 1.00 78.50 116 ARG A O 1
ATOM 980 N N . LYS A 1 117 ? 9.583 -16.305 -24.982 1.00 53.09 117 LYS A N 1
ATOM 981 C CA . LYS A 1 117 ? 10.598 -16.851 -25.897 1.00 53.09 117 LYS A CA 1
ATOM 982 C C . LYS A 1 117 ? 11.558 -17.800 -25.200 1.00 53.09 117 LYS A C 1
ATOM 984 O O . LYS A 1 117 ? 11.956 -17.484 -24.060 1.00 53.09 117 LYS A O 1
#

Sequence (117 aa):
MICYLYGVYEDLNDSICFLISRGFIIYESKKHVNGKNYDKLYYLTLYGVKRIEDDIIKDFSKNLTCAKWYVDKCKIIKEYFGDMSGTELKIRQYRHDEYASTKINDYIQDITDKVRK

pLDDT: mean 80.24, std 12.09, range [48.91, 96.06]

Foldseek 3Di:
DPPQWFAADDDVVVVVVVCVVVVQKDWDADADPVRDDGDIDIDGDPVNVCCCVVQCVVPVVPRCPVVVVVVVVVVVVCVVVPPDDPVRVVVVQCVDCLRVVHTYPGDRDDCCVVPPD

Secondary structure (DSSP, 8-state):
--TTTBSS---HHHHHHHHHHTTSEEEEEEEPTTS-EEEEEEEE-HHHHHHIIIIIITTHHHH-HHHHHHHHHHHHHHHHHTT--HHHHHHHHTTSHHHHHPBTTSPPPP-HHHH--

Organism: NCBI:txid1323375

=== Feature glossary ===
Key to the feature types in this record:

— What the protein is —

Primary structure: the covalent order of the twenty standard amino acids along the backbone. Two proteins with the same sequence will (almost always) fold to the same structure; two with 30% identity often share a fold but not the details.

Database cross-references. InterPro integrates a dozen domain/family signature databases into unified entries with residue-range hits. GO terms attach function/process/location labels with evidence codes. CATH codes position the fold in a four-level structural taxonomy. Organism is the NCBI-taxonomy species name.

— Where its atoms are —

The mmCIF block holds the 3D Cartesian coordinates of each backbone atom (N, Cα, C, O) in ångströms. mmCIF is the PDB's canonical archive format — a tagged-loop text representation of the atomic model.

Six rendered views show the 3D structure from the faces of a cube — i.e. along ±x, ±y, ±z. Rendering representation is drawn randomly per protein from cartoon (secondary-structure ribbons), sticks (backbone bonds), or molecular surface; coloring is either N→C rainbow (blue at the N-terminus through red at the C-terminus) or one color per chain.

— Local backbone conformation —

DSSP 8-state secondary structure assigns each residue one of H (α-helix), G (3₁₀-helix), I (π-helix), E (extended β-strand), B (isolated β-bridge), T (hydrogen-bonded turn), S (bend), or '-' (coil). The assignment is computed from backbone hydrogen-bond geometry via the Kabsch–Sander algorithm.

P-SEA three-state annotation labels each residue as helix, strand, or coil based purely on the geometry of the Cα trace. It serves as a fallback when the full backbone (and thus DSSP) is unavailable.

The φ/ψ torsion pair specifies the backbone conformation at each residue. φ rotates about the N–Cα bond, ψ about the Cα–C bond. Steric clashes forbid most of the (φ, ψ) plane — the allowed regions (α-helix basin, β-sheet basin, left-handed helix) are the Ramachandran-allowed regions.

— Global shape and packing —

The geometric summary reports three shape descriptors. Rg (radius of gyration) measures how spread out the Cα atoms are about their centre of mass; compact globular proteins have small Rg, elongated or unfolded ones large. Cα contacts (<8 Å, |i−j|>4) count long-range residue pairs in spatial proximity — high for tightly packed folds, near zero for rods or random coil. The bounding-box extents give the protein's footprint along x, y, z in Å.

Accessible surface area quantifies burial. A residue with SASA near zero is packed into the hydrophobic core; one with SASA >100 Å² sits on the surface. Computed here via the Shrake–Rupley numerical algorithm with a 1.4 Å prob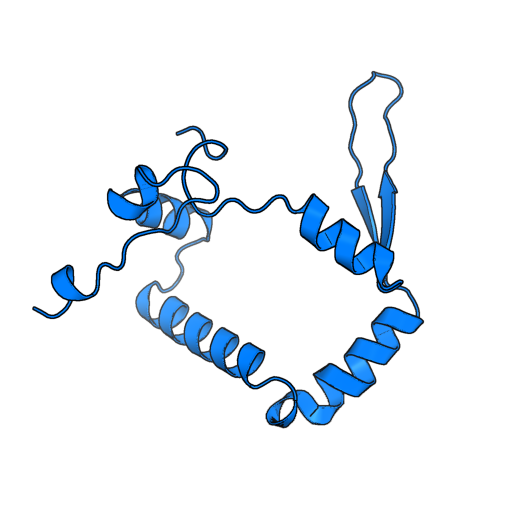e.

Plot images: a contact map (which residues are close in 3D, as an N×N binary image), a Ramachandran scatter (backbone torsion angles, revealing secondary-structure composition at a glance), and — for AlphaFold structures — a PAE heatmap (pairwise prediction confidence).

— Structural neighborhood —

The Foldseek 3Di string encodes local tertiary geometry as a 20-letter alphabet — one character per residue — derived from the relative positions of nearby Cα atoms. Unlike the amino-acid sequence, 3Di is a direct function of the 3D structure, so two proteins with the same fold have similar 3Di strings even at low sequence identity.

Nearest PDB neighbors are the top structural matches found by Foldseek when searching this structure against the entire Protein Data Bank. Each hit reports a TM-score (0 to 1; >0.5 almost always implies the same fold) and an E-value. These are *structural* homologs — they may share no detectable sequence similarity.

— Confidence and disorder —

For AlphaFold models, the B-factor field carries pLDDT — the model's own estimate of local accuracy on a 0–100 scale. Regions with pLDDT<50 should be treated as essentially unmodeled; they often correspond to intrinsically disordered segments.

B-factor (Debye–Waller factor) reflects atomic displacement in the crystal lattice. It is an experimental observable (units Å²), not a prediction; low values mean the atom is pinned down, high values mean it moves or is heterogeneous across the crystal.

Predicted aligned error is AlphaFold's pairwise confidence. Unlike pLDDT (per-residue), PAE is per-residue-pair and captures whether two parts of the structure are correctly placed relative to each other. Units are ångströms of expected positional error.